Protein AF-A0A434NTT9-F1 (afdb_monomer_lite)

Structure (mmCIF, N/CA/C/O backbone):
data_AF-A0A434NTT9-F1
#
_entry.id   AF-A0A434NTT9-F1
#
loop_
_atom_site.group_PDB
_atom_site.id
_atom_site.type_symbol
_atom_site.label_atom_id
_atom_site.label_alt_id
_atom_site.label_comp_id
_atom_site.label_asym_id
_atom_site.label_entity_id
_atom_site.label_seq_id
_atom_site.pdbx_PDB_ins_code
_atom_site.Cartn_x
_atom_site.Cartn_y
_atom_site.Cartn_z
_atom_site.occupancy
_atom_site.B_iso_or_equiv
_atom_site.auth_seq_id
_atom_site.auth_comp_id
_atom_site.auth_asym_id
_atom_site.auth_atom_id
_atom_site.pdbx_PDB_model_num
ATOM 1 N N . THR A 1 1 ? -15.727 31.824 -9.527 1.00 56.75 1 THR A N 1
ATOM 2 C CA . THR A 1 1 ? -16.815 31.386 -10.423 1.00 56.75 1 THR A CA 1
ATOM 3 C C . THR A 1 1 ? -18.094 31.439 -9.616 1.00 56.75 1 THR A C 1
ATOM 5 O O . THR A 1 1 ? -18.127 30.865 -8.538 1.00 56.75 1 THR A O 1
ATOM 8 N N . GLY A 1 2 ? -19.100 32.208 -10.031 1.00 69.44 2 GLY A N 1
ATOM 9 C CA . GLY A 1 2 ? -20.349 32.402 -9.274 1.00 69.44 2 GLY A CA 1
ATOM 10 C C . GLY A 1 2 ? -21.262 31.167 -9.250 1.00 69.44 2 GLY A C 1
ATOM 11 O O . GLY A 1 2 ? -22.449 31.298 -9.501 1.00 69.44 2 GLY A O 1
ATOM 12 N N . GLY A 1 3 ? -20.709 29.970 -9.020 1.00 81.12 3 GLY A N 1
ATOM 13 C CA . GLY A 1 3 ? -21.424 28.692 -9.104 1.00 81.12 3 GLY A CA 1
ATOM 14 C C . GLY A 1 3 ? -21.620 28.154 -10.526 1.00 81.12 3 GLY A C 1
ATOM 15 O O . GLY A 1 3 ? -22.227 27.103 -10.694 1.00 81.12 3 GLY A O 1
ATOM 16 N N . GLU A 1 4 ? -21.109 28.839 -11.549 1.00 80.81 4 GLU A N 1
ATOM 17 C CA . GLU A 1 4 ? -21.246 28.394 -12.936 1.00 80.81 4 GLU A CA 1
ATOM 18 C C . GLU A 1 4 ? -20.322 27.215 -13.263 1.00 80.81 4 GLU A C 1
ATOM 20 O O . GLU A 1 4 ? -19.142 27.196 -12.894 1.00 80.81 4 GLU A O 1
ATOM 25 N N . TRP A 1 5 ? -20.880 26.239 -13.982 1.00 85.62 5 TRP A N 1
ATOM 26 C CA . TRP A 1 5 ? -20.145 25.106 -14.528 1.00 85.62 5 TRP A CA 1
ATOM 27 C C . TRP A 1 5 ? -19.135 25.586 -15.566 1.00 85.62 5 TRP A C 1
ATOM 29 O O . TRP A 1 5 ? -19.490 26.238 -16.544 1.00 85.62 5 TRP A O 1
ATOM 39 N N . MET A 1 6 ? -17.875 25.216 -15.361 1.00 82.88 6 MET A N 1
ATOM 40 C CA . MET A 1 6 ? -16.782 25.504 -16.281 1.00 82.88 6 MET A CA 1
ATOM 41 C C . MET A 1 6 ? -16.274 24.180 -16.842 1.00 82.88 6 MET A C 1
ATOM 43 O O . MET A 1 6 ? -15.917 23.287 -16.073 1.00 82.88 6 MET A O 1
ATOM 47 N N . THR A 1 7 ? -16.217 24.056 -18.167 1.00 86.12 7 THR A N 1
ATOM 48 C CA . THR A 1 7 ? -15.545 22.939 -18.842 1.00 86.12 7 THR A CA 1
ATOM 49 C C . THR A 1 7 ? -14.133 23.387 -19.214 1.00 86.12 7 THR A C 1
ATOM 51 O O . THR A 1 7 ? -13.972 24.123 -20.189 1.00 86.12 7 THR A O 1
ATOM 54 N N . PRO A 1 8 ? -13.104 23.023 -18.434 1.00 80.62 8 PRO A N 1
ATOM 55 C CA . PRO A 1 8 ? -11.739 23.417 -18.748 1.00 80.62 8 PRO A CA 1
ATOM 56 C C . PRO A 1 8 ? -11.238 22.678 -19.997 1.00 80.62 8 PRO A C 1
ATOM 58 O O . PRO A 1 8 ? -11.460 21.476 -20.140 1.00 80.62 8 PRO A O 1
ATOM 61 N N . ASN A 1 9 ? -10.521 23.394 -20.865 1.00 82.56 9 ASN A N 1
ATOM 62 C CA . ASN A 1 9 ? -9.720 22.816 -21.944 1.00 82.56 9 ASN A CA 1
ATOM 63 C C . ASN A 1 9 ? -8.243 22.887 -21.546 1.00 82.56 9 ASN A C 1
ATOM 65 O O . ASN A 1 9 ? -7.790 23.924 -21.060 1.00 82.56 9 ASN A O 1
ATOM 69 N N . TRP A 1 10 ? -7.507 21.796 -21.749 1.00 78.56 10 TRP A N 1
ATOM 70 C CA . TRP A 1 10 ? -6.080 21.70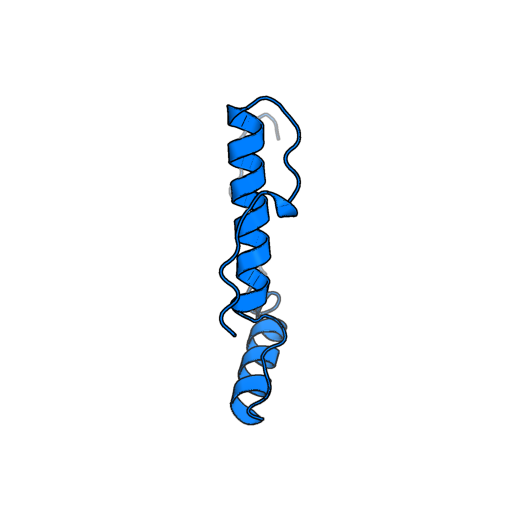8 -21.441 1.00 78.56 10 TRP A CA 1
ATOM 71 C C . TRP A 1 10 ? -5.299 21.348 -22.704 1.00 78.56 10 TRP A C 1
ATOM 73 O O . TRP A 1 10 ? -5.635 20.375 -23.374 1.00 78.56 10 TRP A O 1
ATOM 83 N N . ASP A 1 11 ? -4.222 22.084 -22.983 1.00 82.88 11 ASP A N 1
ATOM 84 C CA . ASP A 1 11 ? -3.310 21.802 -24.107 1.00 82.88 11 ASP A CA 1
ATOM 85 C C . ASP A 1 11 ? -2.317 20.669 -23.799 1.00 82.88 11 ASP A C 1
ATOM 87 O O . ASP A 1 11 ? -1.598 20.187 -24.672 1.00 82.88 11 ASP A O 1
ATOM 91 N N . THR A 1 12 ? -2.255 20.245 -22.535 1.00 74.38 12 THR A N 1
ATOM 92 C CA . THR A 1 12 ? -1.377 19.173 -22.065 1.00 74.38 12 THR A CA 1
ATOM 93 C C . THR A 1 12 ? -2.181 18.126 -21.316 1.00 74.38 12 THR A C 1
ATOM 95 O O . THR A 1 12 ? -3.181 18.427 -20.663 1.00 74.38 12 THR A O 1
ATOM 98 N N . MET A 1 13 ? -1.735 16.876 -21.411 1.00 72.06 13 MET A N 1
ATOM 99 C CA . MET A 1 13 ? -2.319 15.764 -20.677 1.00 72.06 13 MET A CA 1
ATOM 100 C C . MET A 1 13 ? -1.303 15.180 -19.700 1.00 72.06 13 MET A C 1
ATOM 102 O O . MET A 1 13 ? -0.093 15.192 -19.921 1.00 72.06 13 MET A O 1
ATOM 106 N N . TRP A 1 14 ? -1.830 14.606 -18.624 1.00 70.19 14 TRP A N 1
ATOM 107 C CA . TRP A 1 14 ? -1.087 13.807 -17.646 1.00 70.19 14 TRP A CA 1
ATOM 108 C C . TRP A 1 14 ? -0.344 12.622 -18.296 1.00 70.19 14 TRP A C 1
ATOM 110 O O . TRP A 1 14 ? 0.686 12.166 -17.798 1.00 70.19 14 TRP A O 1
ATOM 120 N N . PHE A 1 15 ? -0.854 12.127 -19.427 1.00 65.38 15 PHE A N 1
ATOM 121 C CA . PHE A 1 15 ? -0.236 11.064 -20.210 1.00 65.38 15 PHE A CA 1
ATOM 122 C C . PHE A 1 15 ? 0.742 11.653 -21.244 1.00 65.38 15 PHE A C 1
ATOM 124 O O . PHE A 1 15 ? 0.364 12.592 -21.943 1.00 65.38 15 PHE A O 1
ATOM 131 N N . PRO A 1 16 ? 1.964 11.108 -21.400 1.00 71.25 16 PRO A N 1
ATOM 132 C CA . PRO A 1 16 ? 2.504 9.915 -20.738 1.00 71.25 16 PRO A CA 1
ATOM 133 C C . PRO A 1 16 ? 3.250 10.199 -19.424 1.00 71.25 16 PRO A C 1
ATOM 135 O O . PRO A 1 16 ? 3.684 9.251 -18.773 1.00 71.25 16 PRO A O 1
ATOM 138 N N . HIS A 1 17 ? 3.418 11.464 -19.025 1.00 77.56 17 HIS A N 1
ATOM 139 C CA . HIS A 1 17 ? 4.317 11.873 -17.935 1.00 77.56 17 HIS A CA 1
ATOM 140 C C . HIS A 1 17 ? 4.113 11.124 -16.617 1.00 77.56 17 HIS A C 1
ATOM 142 O O . HIS A 1 17 ? 5.086 10.779 -15.954 1.00 77.56 17 HIS A O 1
ATOM 148 N N . ALA A 1 18 ? 2.877 10.816 -16.246 1.00 81.44 18 ALA A N 1
ATOM 149 C CA . ALA A 1 18 ? 2.621 10.111 -14.998 1.00 81.44 18 ALA A CA 1
ATOM 150 C C . ALA A 1 18 ? 2.825 8.589 -15.061 1.00 81.44 18 ALA A C 1
ATOM 152 O O . ALA A 1 18 ? 2.858 7.929 -14.025 1.00 81.44 18 ALA A O 1
ATOM 153 N N . PHE A 1 19 ? 2.966 8.025 -16.262 1.00 84.12 19 PHE A N 1
ATOM 154 C CA . PHE A 1 19 ? 3.148 6.586 -16.454 1.00 84.12 19 PHE A CA 1
ATOM 155 C C . PHE A 1 19 ? 4.534 6.214 -16.967 1.00 84.12 19 PHE A C 1
ATOM 157 O O . PHE A 1 19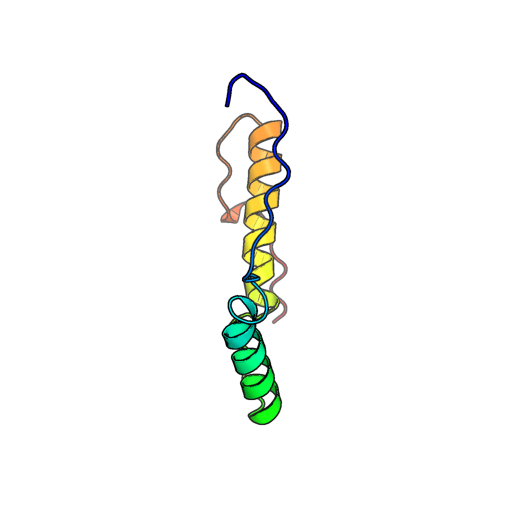 ? 4.936 5.063 -16.819 1.00 84.12 19 PHE A O 1
ATOM 164 N N . ILE A 1 20 ? 5.282 7.161 -17.538 1.00 87.88 20 ILE A N 1
ATOM 165 C CA . ILE A 1 20 ? 6.565 6.874 -18.183 1.00 87.88 20 ILE A CA 1
ATOM 166 C C . ILE A 1 20 ? 7.536 6.148 -17.240 1.00 87.88 20 ILE A C 1
ATOM 168 O O . ILE A 1 20 ? 8.068 5.108 -17.613 1.00 87.88 20 ILE A O 1
ATOM 172 N N . GLY A 1 21 ? 7.666 6.605 -15.990 1.00 87.75 21 GLY A N 1
ATOM 173 C CA . GLY A 1 21 ? 8.567 5.994 -15.011 1.00 87.75 21 GLY A CA 1
ATOM 174 C C . GLY A 1 21 ? 8.122 4.602 -14.555 1.00 87.75 21 GLY A C 1
ATOM 175 O O . GLY A 1 21 ? 8.922 3.673 -14.540 1.00 87.75 21 GLY A O 1
ATOM 176 N N . VAL A 1 22 ? 6.841 4.411 -14.222 1.00 89.75 22 VAL A N 1
ATOM 177 C CA . VAL A 1 22 ? 6.348 3.090 -13.778 1.00 89.75 22 VAL A CA 1
ATOM 178 C C . VAL A 1 22 ? 6.390 2.057 -14.906 1.00 89.75 22 VAL A C 1
ATOM 180 O O . VAL A 1 22 ? 6.727 0.897 -14.668 1.00 89.75 22 VAL A O 1
ATOM 183 N N . MET A 1 23 ? 6.127 2.484 -16.144 1.00 91.31 23 MET A N 1
ATOM 184 C CA . MET A 1 23 ? 6.217 1.626 -17.324 1.00 91.31 23 MET A CA 1
ATOM 185 C C . MET A 1 23 ? 7.666 1.279 -17.669 1.00 91.31 23 MET A C 1
ATOM 187 O O . MET A 1 23 ? 7.929 0.151 -18.085 1.00 91.31 23 MET A O 1
ATOM 191 N N . GLU A 1 24 ? 8.607 2.209 -17.499 1.00 92.62 24 GLU A N 1
ATOM 192 C CA . GLU A 1 24 ? 10.041 1.942 -17.653 1.00 92.62 24 GLU A CA 1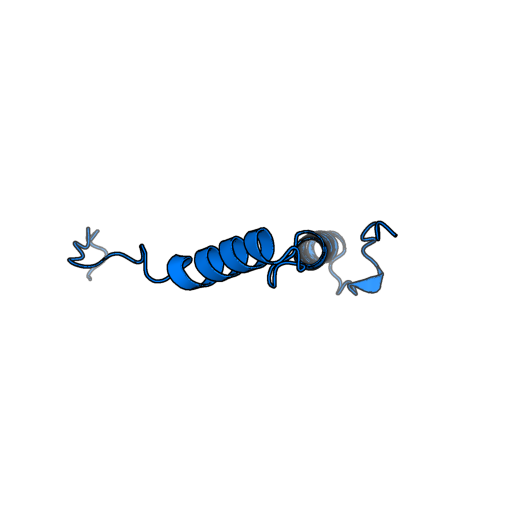
ATOM 193 C C . GLU A 1 24 ? 10.525 0.910 -16.625 1.00 92.62 24 GLU A C 1
ATOM 195 O O . GLU A 1 24 ? 11.158 -0.079 -16.996 1.00 92.62 24 GLU A O 1
ATOM 200 N N . GLN A 1 25 ? 10.171 1.088 -15.348 1.00 92.69 25 GLN A N 1
ATOM 201 C CA . GLN A 1 25 ? 10.549 0.165 -14.271 1.00 92.69 25 GLN A CA 1
ATOM 202 C C . GLN A 1 25 ? 10.015 -1.251 -14.512 1.00 92.69 25 GLN A C 1
ATOM 204 O O . GLN A 1 25 ? 10.739 -2.230 -14.321 1.00 92.69 25 GLN A O 1
ATOM 209 N N . LEU A 1 26 ? 8.769 -1.371 -14.983 1.00 93.44 26 LEU A N 1
ATOM 210 C CA . LEU A 1 26 ? 8.190 -2.662 -15.347 1.00 93.44 26 LEU A CA 1
ATOM 211 C C . LEU A 1 26 ? 8.962 -3.325 -16.499 1.00 93.44 26 LEU A C 1
ATOM 213 O O . LEU A 1 26 ? 9.319 -4.497 -16.407 1.00 93.44 26 LEU A O 1
ATOM 217 N N . GLN A 1 27 ? 9.249 -2.580 -17.570 1.00 94.75 27 GLN A N 1
ATOM 218 C CA . GLN A 1 27 ? 10.006 -3.096 -18.717 1.00 94.75 27 GLN A CA 1
ATOM 219 C C . GLN A 1 27 ? 11.426 -3.522 -18.325 1.00 94.75 27 GLN A C 1
ATOM 221 O O . GLN A 1 27 ? 11.905 -4.556 -18.792 1.00 94.75 27 GLN A O 1
ATOM 226 N N . HIS A 1 28 ? 12.088 -2.760 -17.449 1.00 95.44 28 HIS A N 1
ATOM 227 C CA . HIS A 1 28 ? 13.396 -3.119 -16.910 1.00 95.44 28 HIS A CA 1
ATOM 228 C C . HIS A 1 28 ? 13.340 -4.452 -16.158 1.00 95.44 28 HIS A C 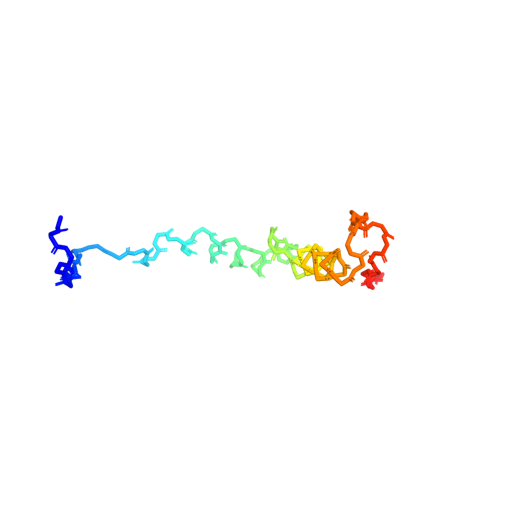1
ATOM 230 O O . HIS A 1 28 ? 14.089 -5.359 -16.507 1.00 95.44 28 HIS A O 1
ATOM 236 N N . ALA A 1 29 ? 12.412 -4.594 -15.206 1.00 96.12 29 ALA A N 1
ATOM 237 C CA . ALA A 1 29 ? 12.233 -5.811 -14.412 1.00 96.12 29 ALA A CA 1
ATOM 238 C C . ALA A 1 29 ? 11.983 -7.053 -15.285 1.00 96.12 29 ALA A C 1
ATOM 240 O O . ALA A 1 29 ? 12.585 -8.104 -15.066 1.00 96.12 29 ALA A O 1
ATOM 241 N N . VAL A 1 30 ? 11.157 -6.917 -16.330 1.00 96.19 30 VAL A N 1
ATOM 242 C CA . VAL A 1 30 ? 10.928 -7.989 -17.313 1.00 96.19 30 VAL A CA 1
ATOM 243 C C . VAL A 1 30 ? 12.218 -8.348 -18.052 1.00 96.19 30 VAL A C 1
ATOM 245 O O . VAL A 1 30 ? 12.526 -9.527 -18.215 1.00 96.19 30 VAL A O 1
ATOM 248 N N . LYS A 1 31 ? 12.990 -7.348 -18.491 1.00 97.69 31 LYS A N 1
ATOM 249 C CA . LYS A 1 31 ? 14.230 -7.556 -19.251 1.00 97.69 31 LYS A CA 1
ATOM 250 C C . LYS A 1 31 ? 15.336 -8.209 -18.417 1.00 97.69 31 LYS A C 1
ATOM 252 O O . LYS A 1 31 ? 16.108 -8.997 -18.957 1.00 97.69 31 LYS A O 1
ATOM 257 N N . THR A 1 32 ? 15.457 -7.850 -17.144 1.00 97.38 32 THR A N 1
ATOM 258 C CA . THR A 1 32 ? 16.536 -8.313 -16.255 1.00 97.38 32 THR A CA 1
ATOM 259 C C . THR A 1 32 ? 16.155 -9.535 -15.426 1.00 97.38 32 THR A C 1
ATOM 261 O O . THR A 1 32 ? 17.028 -10.130 -14.798 1.00 97.38 32 THR A O 1
ATOM 264 N N . GLY A 1 33 ? 14.873 -9.911 -15.397 1.00 96.00 33 GLY A N 1
ATOM 265 C CA . GLY A 1 33 ? 14.367 -10.972 -14.527 1.00 96.00 33 GLY A CA 1
ATOM 266 C C . GLY A 1 33 ? 14.415 -10.610 -13.039 1.00 96.00 33 GLY A C 1
ATOM 267 O O . GLY A 1 33 ? 14.363 -11.502 -12.194 1.00 96.00 33 GLY A O 1
ATOM 268 N N . THR A 1 34 ? 14.545 -9.325 -12.698 1.00 94.44 34 THR A N 1
ATOM 269 C CA . THR A 1 34 ? 14.545 -8.859 -11.307 1.00 94.44 34 THR A CA 1
ATOM 270 C C . THR A 1 34 ? 13.125 -8.527 -10.849 1.00 94.44 34 THR A C 1
ATOM 272 O O . THR A 1 34 ? 12.291 -8.155 -11.675 1.00 94.44 34 THR A O 1
ATOM 275 N N . PRO A 1 35 ? 12.826 -8.589 -9.540 1.00 92.31 35 PRO A N 1
ATOM 276 C CA . PRO A 1 35 ? 11.536 -8.137 -9.030 1.00 92.31 35 PRO A CA 1
ATOM 277 C C . PRO A 1 35 ? 11.249 -6.674 -9.419 1.00 92.31 35 PRO A C 1
ATOM 279 O O . PRO A 1 35 ? 12.160 -5.842 -9.367 1.00 92.31 35 PRO A O 1
ATOM 282 N N . PRO A 1 36 ? 10.005 -6.332 -9.801 1.00 91.62 36 PRO A N 1
ATOM 283 C CA . PRO A 1 36 ? 9.633 -4.950 -10.073 1.00 91.62 36 PRO A CA 1
ATOM 284 C C . PRO A 1 36 ? 9.595 -4.136 -8.777 1.00 91.62 36 PRO A C 1
ATOM 286 O O . PRO A 1 36 ? 9.180 -4.638 -7.733 1.00 91.62 36 PRO A O 1
ATOM 289 N N . ALA A 1 37 ? 9.948 -2.851 -8.866 1.00 88.44 37 ALA A N 1
ATOM 290 C CA . ALA A 1 37 ? 9.888 -1.923 -7.733 1.00 88.44 37 ALA A CA 1
ATOM 291 C C . ALA A 1 37 ? 8.467 -1.777 -7.147 1.00 88.44 37 ALA A C 1
ATOM 293 O O . ALA A 1 37 ? 8.309 -1.523 -5.959 1.00 88.44 37 ALA A O 1
ATOM 294 N N . LEU A 1 38 ? 7.436 -1.956 -7.980 1.00 89.31 38 LEU A N 1
ATOM 295 C CA . LEU A 1 38 ? 6.022 -1.934 -7.598 1.00 89.31 38 LEU A CA 1
ATOM 296 C C . LEU A 1 38 ? 5.441 -3.349 -7.706 1.00 89.31 38 LEU A C 1
ATOM 298 O O . LEU A 1 38 ? 4.732 -3.679 -8.658 1.00 89.31 38 LEU A O 1
ATOM 302 N N . SER A 1 39 ? 5.809 -4.218 -6.765 1.00 89.94 39 SER A N 1
ATOM 303 C CA . SER A 1 39 ? 5.375 -5.616 -6.771 1.00 89.94 39 SER A CA 1
ATOM 304 C C . SER A 1 39 ? 3.917 -5.781 -6.328 1.00 89.94 39 SER A C 1
ATOM 306 O O . SER A 1 39 ? 3.389 -5.014 -5.522 1.00 89.94 39 SER A O 1
ATOM 308 N N . VAL A 1 40 ? 3.262 -6.841 -6.813 1.00 88.44 40 VAL A N 1
ATOM 309 C CA . VAL A 1 40 ? 1.909 -7.205 -6.359 1.00 88.44 40 VAL A CA 1
ATOM 310 C C . VAL A 1 40 ? 1.893 -7.485 -4.855 1.00 88.44 40 VAL A C 1
ATOM 312 O O . VAL A 1 40 ? 0.968 -7.061 -4.169 1.00 88.44 40 VAL A O 1
ATOM 315 N N . ALA A 1 41 ? 2.929 -8.149 -4.335 1.00 89.75 41 ALA A N 1
ATOM 316 C CA . ALA A 1 41 ? 3.038 -8.480 -2.918 1.00 89.75 41 ALA A CA 1
ATOM 317 C C . ALA A 1 41 ? 3.042 -7.229 -2.023 1.00 89.75 41 ALA A C 1
ATOM 319 O O . ALA A 1 41 ? 2.381 -7.218 -0.986 1.00 89.75 41 ALA A O 1
ATOM 320 N N . ASP A 1 42 ? 3.716 -6.151 -2.436 1.00 90.00 42 ASP A N 1
ATOM 321 C CA . ASP A 1 42 ? 3.670 -4.889 -1.692 1.00 90.00 42 ASP A CA 1
ATOM 322 C C . ASP A 1 42 ? 2.302 -4.208 -1.784 1.00 90.00 42 ASP A C 1
ATOM 324 O O . ASP A 1 42 ? 1.805 -3.705 -0.775 1.00 90.00 42 ASP A O 1
ATOM 328 N N . ASN A 1 43 ? 1.636 -4.262 -2.941 1.00 90.69 43 ASN A N 1
ATOM 329 C CA . ASN A 1 43 ? 0.303 -3.672 -3.104 1.00 90.69 43 ASN A CA 1
ATOM 330 C C . ASN A 1 43 ? -0.758 -4.318 -2.191 1.00 90.69 43 ASN A C 1
ATOM 332 O O . ASN A 1 43 ? -1.711 -3.647 -1.788 1.00 90.69 43 ASN A O 1
ATOM 336 N N . VAL A 1 44 ? -0.588 -5.587 -1.799 1.00 92.38 44 VAL A N 1
ATOM 337 C CA . VAL A 1 44 ? -1.484 -6.258 -0.835 1.00 92.38 44 VAL A CA 1
ATOM 338 C C . VAL A 1 44 ? -1.477 -5.556 0.531 1.00 92.38 44 VAL A C 1
ATOM 340 O O . VAL A 1 44 ? -2.510 -5.518 1.202 1.00 92.38 44 VAL A O 1
ATOM 343 N N . LYS A 1 45 ? -0.372 -4.913 0.932 1.00 92.06 45 LYS A N 1
ATOM 344 C CA . LYS A 1 45 ? -0.309 -4.136 2.185 1.00 92.06 45 LYS A CA 1
ATOM 345 C C . LYS A 1 45 ? -1.211 -2.901 2.140 1.00 92.06 45 LYS A C 1
ATOM 347 O O . LYS A 1 45 ? -1.818 -2.550 3.149 1.00 92.06 45 LYS A O 1
ATOM 352 N N . THR A 1 46 ? -1.358 -2.273 0.973 1.00 94.81 46 THR A N 1
ATOM 353 C CA . THR A 1 46 ? -2.312 -1.170 0.780 1.00 94.81 46 THR A CA 1
ATOM 354 C C . THR A 1 46 ? -3.749 -1.659 0.943 1.00 94.81 46 THR A C 1
ATOM 356 O O . THR A 1 46 ? -4.553 -0.993 1.591 1.00 94.81 46 THR A O 1
ATOM 359 N N . MET A 1 47 ? -4.068 -2.853 0.436 1.00 95.06 47 MET A N 1
ATOM 360 C CA . MET A 1 47 ? -5.391 -3.450 0.648 1.00 95.06 47 MET A CA 1
ATOM 361 C C . MET A 1 47 ? -5.646 -3.776 2.121 1.00 95.06 47 MET A C 1
ATOM 363 O O . MET A 1 47 ? -6.752 -3.551 2.607 1.00 95.06 47 MET A O 1
ATOM 367 N N . ALA A 1 48 ? -4.624 -4.218 2.858 1.00 95.25 48 ALA A N 1
ATOM 368 C CA . ALA A 1 48 ? -4.741 -4.433 4.299 1.00 95.25 48 ALA A CA 1
ATOM 369 C C . ALA A 1 48 ? -5.069 -3.138 5.064 1.00 95.25 48 ALA A C 1
ATOM 371 O O . ALA A 1 48 ? -5.855 -3.161 6.009 1.00 95.25 48 ALA A O 1
ATOM 372 N N . LEU A 1 49 ? -4.516 -1.998 4.636 1.00 96.88 49 LEU A N 1
ATOM 373 C CA . LEU A 1 49 ? -4.861 -0.690 5.198 1.00 96.88 49 LEU A CA 1
ATOM 374 C C . LEU A 1 49 ? -6.317 -0.301 4.908 1.00 96.88 49 LEU A C 1
ATOM 376 O O . LEU A 1 49 ? -6.997 0.204 5.799 1.00 96.88 49 LEU A O 1
ATOM 380 N N . ILE A 1 50 ? -6.798 -0.548 3.687 1.00 97.56 50 ILE A N 1
ATOM 381 C CA . ILE A 1 50 ? -8.194 -0.280 3.311 1.00 97.56 50 ILE A CA 1
ATOM 382 C C . ILE A 1 50 ? -9.145 -1.111 4.182 1.00 97.56 50 ILE A C 1
ATOM 384 O O . ILE A 1 50 ? -10.084 -0.565 4.761 1.00 97.56 50 ILE A O 1
ATOM 388 N N . GLU A 1 51 ? -8.864 -2.404 4.334 1.00 97.44 51 GLU A N 1
ATOM 389 C CA . GLU A 1 51 ? -9.636 -3.315 5.186 1.00 97.44 51 GLU A CA 1
ATOM 390 C C . GLU A 1 51 ? -9.633 -2.867 6.658 1.00 97.44 51 GLU A C 1
ATOM 392 O O . GLU A 1 51 ? -10.685 -2.819 7.298 1.00 97.44 51 GLU A O 1
ATOM 397 N N . ALA A 1 52 ? -8.476 -2.456 7.192 1.00 97.88 52 ALA A N 1
ATOM 398 C CA . ALA A 1 52 ? -8.390 -1.891 8.540 1.00 97.88 52 ALA A CA 1
ATOM 399 C C . ALA A 1 52 ? -9.261 -0.633 8.697 1.00 97.88 52 ALA A C 1
ATOM 401 O O . ALA A 1 52 ? -9.886 -0.449 9.741 1.00 97.88 52 ALA A O 1
ATOM 402 N N . GLY A 1 53 ? -9.325 0.215 7.666 1.00 98.12 53 GLY A N 1
ATOM 403 C CA . GLY A 1 53 ? -10.173 1.407 7.644 1.00 98.12 53 GLY A CA 1
ATOM 404 C C . GLY A 1 53 ? -11.661 1.069 7.719 1.00 98.12 53 GLY A C 1
ATOM 405 O O . GLY A 1 53 ? -12.374 1.634 8.546 1.00 98.12 53 GLY A O 1
ATOM 406 N N . TYR A 1 54 ? -12.121 0.104 6.922 1.00 98.38 54 TYR A N 1
ATOM 407 C CA . TYR A 1 54 ? -13.511 -0.355 6.987 1.00 98.38 54 TYR A CA 1
ATOM 408 C C . TYR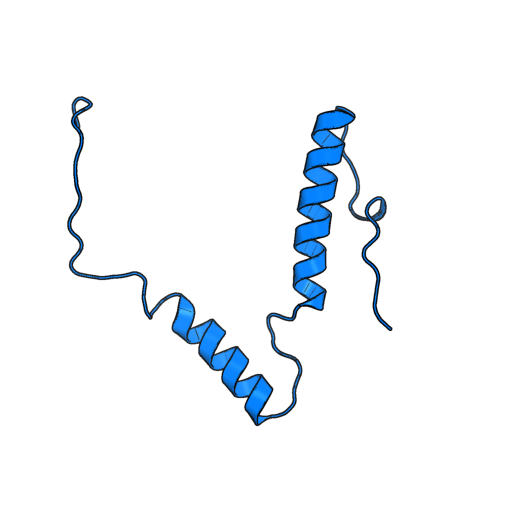 A 1 54 ? -13.859 -0.961 8.347 1.00 98.38 54 TYR A C 1
ATOM 410 O O . TYR A 1 54 ? -14.879 -0.600 8.932 1.00 98.38 54 TYR A O 1
ATOM 418 N N . ARG A 1 55 ? -12.984 -1.805 8.899 1.00 98.19 55 ARG A N 1
ATOM 419 C CA . ARG A 1 55 ? -13.182 -2.377 10.237 1.00 98.19 55 ARG A CA 1
ATOM 420 C C . ARG A 1 55 ? -13.197 -1.312 11.332 1.00 98.19 55 ARG A C 1
ATOM 422 O O . ARG A 1 55 ? -13.972 -1.402 12.275 1.00 98.19 55 ARG A O 1
ATOM 429 N N . SER A 1 56 ? -12.368 -0.281 11.194 1.00 98.62 56 SER A N 1
ATOM 430 C CA . SER A 1 56 ? -12.337 0.850 12.120 1.00 98.62 56 SER A CA 1
ATOM 431 C C . SER A 1 56 ? -13.659 1.622 12.144 1.00 98.62 56 SER A C 1
ATOM 433 O O . SER A 1 56 ? -14.108 2.012 13.222 1.00 98.62 56 SER A O 1
ATOM 435 N N . ILE A 1 57 ? -14.292 1.805 10.979 1.00 98.44 57 ILE A N 1
ATOM 436 C CA . ILE A 1 57 ? -15.613 2.441 10.858 1.00 98.44 57 ILE A CA 1
ATOM 437 C C . ILE A 1 57 ? -16.684 1.593 11.548 1.00 98.44 57 ILE A C 1
ATOM 439 O O . ILE A 1 57 ? -17.477 2.137 12.312 1.00 98.44 57 ILE A O 1
ATOM 443 N N . ASP A 1 58 ? -16.691 0.284 11.296 1.00 98.50 58 ASP A N 1
ATOM 444 C CA . ASP A 1 58 ? -17.692 -0.637 11.846 1.00 98.50 58 ASP A CA 1
ATOM 445 C C . ASP A 1 58 ? -17.582 -0.769 13.375 1.00 98.50 58 ASP A C 1
ATOM 447 O O . ASP A 1 58 ? -18.574 -0.686 14.097 1.00 98.50 58 ASP A O 1
ATOM 451 N N . GLU A 1 59 ? -16.357 -0.890 13.890 1.00 98.06 59 GLU A N 1
ATOM 452 C CA . GLU A 1 59 ? -16.103 -1.085 15.321 1.00 98.06 59 GLU A CA 1
ATOM 453 C C . GLU A 1 59 ? -15.988 0.229 16.115 1.00 98.06 59 GLU A C 1
ATOM 455 O O . GLU A 1 59 ? -15.893 0.207 17.344 1.00 98.06 59 GLU A O 1
ATOM 460 N N . GLY A 1 60 ? -15.944 1.383 15.441 1.00 98.19 60 GLY A N 1
ATOM 461 C CA . GLY A 1 60 ? -15.803 2.693 16.084 1.00 98.19 60 GLY A CA 1
ATOM 462 C C . GLY A 1 60 ? -14.4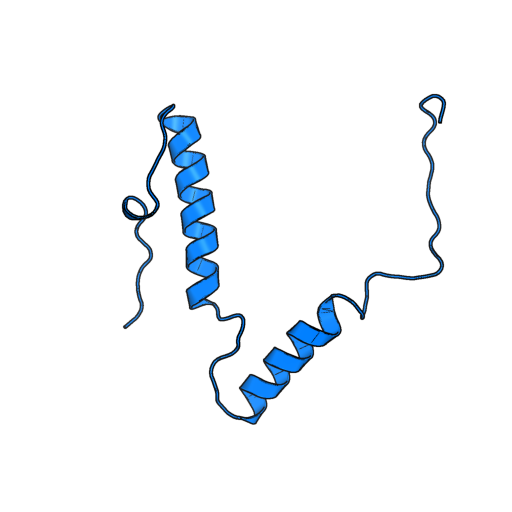94 2.874 16.867 1.00 98.19 60 GLY A C 1
ATOM 463 O O . GLY A 1 60 ? -14.452 3.636 17.835 1.00 98.19 60 GLY A O 1
ATOM 464 N N . ARG A 1 61 ? -13.420 2.171 16.481 1.00 98.38 61 ARG A N 1
ATOM 465 C CA . ARG A 1 61 ? -12.105 2.227 17.144 1.00 98.38 61 ARG A CA 1
ATOM 466 C C . ARG A 1 61 ? -10.953 2.193 16.150 1.00 98.38 61 ARG A C 1
ATOM 468 O O . ARG A 1 61 ? -11.102 1.754 15.015 1.00 98.38 61 ARG A O 1
ATOM 475 N N . THR A 1 62 ? -9.762 2.565 16.606 1.00 97.56 62 THR A N 1
ATOM 476 C CA . THR A 1 62 ? -8.527 2.350 15.841 1.00 97.56 62 THR A CA 1
ATOM 477 C C . THR A 1 62 ? -8.219 0.853 15.710 1.00 97.56 62 THR A C 1
ATOM 479 O O . THR A 1 62 ? -8.255 0.117 16.701 1.00 97.56 62 THR A O 1
ATOM 482 N N . VAL A 1 63 ? -7.858 0.422 14.499 1.00 98.12 63 VAL A N 1
ATOM 483 C CA . VAL A 1 63 ? -7.430 -0.949 14.168 1.00 98.12 63 VAL A CA 1
ATOM 484 C C . VAL A 1 63 ? -5.959 -0.923 13.750 1.00 98.12 63 VAL A C 1
ATOM 486 O O . VAL A 1 63 ? -5.565 -0.129 12.893 1.00 98.12 63 VAL A O 1
ATOM 489 N N . LYS A 1 64 ? -5.119 -1.766 14.358 1.00 96.75 64 LYS A N 1
ATOM 490 C CA . LYS A 1 64 ? -3.711 -1.917 13.960 1.00 96.75 64 LYS A CA 1
ATOM 491 C C . LYS A 1 64 ? -3.613 -2.786 12.708 1.00 96.75 64 LYS A C 1
ATOM 493 O O . LYS A 1 64 ? -4.311 -3.785 12.593 1.00 96.75 64 LYS A O 1
ATOM 498 N N . LEU A 1 65 ? -2.658 -2.492 11.823 1.00 94.06 65 LEU A N 1
ATOM 499 C CA . LEU A 1 65 ? -2.430 -3.305 10.617 1.00 94.06 65 LEU A CA 1
ATOM 500 C C . LEU A 1 65 ? -2.111 -4.776 10.921 1.00 94.06 65 LEU A C 1
ATOM 502 O O . LEU A 1 65 ? -2.469 -5.644 10.140 1.00 94.06 65 LEU A O 1
ATOM 506 N N . SER A 1 66 ? -1.502 -5.075 12.074 1.00 94.25 66 SER A N 1
ATOM 507 C CA . SER A 1 66 ? -1.240 -6.453 12.513 1.00 94.25 66 SER A CA 1
ATOM 508 C C . SER A 1 66 ? -2.509 -7.271 12.790 1.00 94.25 66 SER A C 1
ATOM 510 O O . SER A 1 66 ? -2.422 -8.485 12.934 1.00 94.25 66 SER A O 1
ATOM 512 N N . GLU A 1 67 ? -3.672 -6.624 12.907 1.00 95.62 67 GLU A N 1
ATOM 513 C CA . GLU A 1 67 ? -4.977 -7.284 13.052 1.00 95.62 67 GLU A CA 1
ATOM 514 C C . GLU A 1 67 ? -5.555 -7.732 11.694 1.00 95.62 67 GLU A C 1
ATOM 516 O O . GLU A 1 67 ? -6.533 -8.484 11.661 1.00 95.62 67 GLU A O 1
ATOM 521 N N . ILE A 1 68 ? -4.968 -7.288 10.572 1.00 95.12 68 ILE A N 1
ATOM 522 C CA . ILE A 1 68 ? -5.379 -7.664 9.217 1.00 95.12 68 ILE A CA 1
ATOM 523 C C . ILE A 1 68 ? -4.390 -8.681 8.651 1.00 95.12 68 ILE A C 1
ATOM 525 O O . ILE A 1 68 ? -3.213 -8.391 8.447 1.00 95.12 68 ILE A O 1
ATOM 529 N N . SER A 1 69 ? -4.875 -9.893 8.387 1.00 88.56 69 SER A N 1
ATOM 530 C CA . SER A 1 69 ? -4.059 -10.943 7.784 1.00 88.56 69 SER A CA 1
ATOM 531 C C . SER A 1 69 ? -3.824 -10.654 6.302 1.00 88.56 69 SER A C 1
ATOM 533 O O . SER A 1 69 ? -4.768 -10.500 5.530 1.00 88.56 69 SER A O 1
ATOM 535 N N . THR A 1 70 ? -2.559 -10.625 5.894 1.00 82.00 70 THR A N 1
ATOM 536 C CA . THR A 1 70 ? -2.156 -10.724 4.491 1.00 82.00 70 THR A CA 1
ATOM 537 C C . THR A 1 70 ? -1.506 -12.085 4.306 1.00 82.00 70 THR A C 1
ATOM 539 O O . THR A 1 70 ? -0.505 -12.362 4.966 1.00 82.00 70 THR A O 1
ATOM 542 N N . ASN A 1 71 ? -2.056 -12.943 3.444 1.00 68.81 71 ASN A N 1
ATOM 543 C CA . ASN A 1 71 ? -1.411 -14.215 3.121 1.00 68.81 71 ASN A CA 1
ATOM 544 C C . ASN A 1 71 ? -0.040 -13.932 2.496 1.00 68.81 71 ASN A C 1
ATOM 546 O O . ASN A 1 71 ? 0.051 -13.518 1.341 1.00 68.81 71 ASN A O 1
ATOM 550 N N . SER A 1 72 ? 1.021 -14.150 3.267 1.00 58.31 72 SER A N 1
ATOM 551 C CA . SER A 1 72 ? 2.381 -14.175 2.747 1.00 58.31 72 SER A CA 1
ATOM 552 C C . SER A 1 72 ? 2.540 -15.466 1.956 1.00 58.31 72 SER A C 1
ATOM 554 O O . SER A 1 72 ? 2.548 -16.555 2.527 1.00 58.31 72 SER A O 1
ATOM 556 N N . ILE A 1 73 ? 2.606 -15.353 0.633 1.00 54.91 73 ILE A N 1
ATOM 557 C CA . ILE A 1 73 ? 3.017 -16.469 -0.215 1.00 54.91 73 ILE A CA 1
ATOM 558 C C . ILE A 1 73 ? 4.528 -16.608 0.010 1.00 54.91 73 ILE A C 1
ATOM 560 O O . ILE A 1 73 ? 5.268 -15.684 -0.327 1.00 54.91 73 ILE A O 1
ATOM 564 N N . ASN A 1 74 ? 4.943 -17.684 0.688 1.00 39.31 74 ASN A N 1
ATOM 565 C CA . ASN A 1 74 ? 6.354 -18.042 0.887 1.00 39.31 74 ASN A CA 1
ATOM 566 C C . ASN A 1 74 ? 7.068 -18.261 -0.448 1.00 39.31 74 ASN A C 1
ATOM 568 O O . ASN A 1 74 ? 6.449 -18.891 -1.338 1.00 39.31 74 ASN A O 1
#

Secondary structure (DSSP, 8-state):
--S-------SS-STTTTTHHHHHHHHHHHHHTPPPSS-HHHHHHHHHHHHHHHHHHHHTS---GGGS------

Sequence (74 aa):
TGGEWMTPNWDTMWFPHAFIGVMEQLQHAVKTGTPPALSVADNVKTMALIEAGYRSIDEGRTVKLSEISTNSIN

Foldseek 3Di:
DVPDDDDDDDPDDCPPVVVPVQVVQVVVCVVVVHAGPDHPLVVVLVVLVVVQVVVCVVVVHHDDSVVRDDPDPD

pLDDT: mean 87.64, std 12.04, range [39.31, 98.62]

Radius of gyration: 19.93 Å; chains: 1; bounding box: 38×50×41 Å